Protein AF-A0A6C0CED8-F1 (afdb_monomer_lite)

Organism: NCBI:txid1070528

Radius of gyration: 17.35 Å; chains: 1; bounding box: 40×36×39 Å

Foldseek 3Di:
DDLVVVLVVQLVVQLCCLQPVLVVLVVVQDPCLCPPPVDLVPDDPVSNVNNVSNVCNVVSPVVSVVSSVVSSCVSVCCVVVVVVVVVVVVVD

pLDDT: mean 94.62, std 6.77, range [58.56, 98.62]

Secondary structure (DSSP, 8-state):
--HHHHHHHHHHHHHHHHHHHHHHHGGG--HHHHS-TT-GGGS-HHHHHHHHHHHHTTSHHHHHHHHHHHHHHHHHHHHHH-THHHHHHHT-

Structure (mmCIF, N/CA/C/O backbone):
data_AF-A0A6C0CED8-F1
#
_entry.id   AF-A0A6C0CED8-F1
#
loop_
_atom_site.group_PDB
_atom_site.id
_atom_site.type_symbol
_atom_site.label_atom_id
_atom_site.label_alt_id
_atom_site.label_comp_id
_atom_site.label_asym_id
_atom_site.label_entity_id
_atom_site.label_seq_id
_atom_site.pdbx_PDB_ins_code
_atom_site.Cartn_x
_atom_site.Cartn_y
_atom_site.Cartn_z
_atom_site.occupancy
_atom_site.B_iso_or_equiv
_atom_site.auth_seq_id
_atom_site.auth_comp_id
_atom_site.auth_asym_id
_atom_site.auth_atom_id
_atom_site.pdbx_PDB_model_num
ATOM 1 N N . MET A 1 1 ? -22.289 -4.807 12.219 1.00 61.69 1 MET A N 1
ATOM 2 C CA . MET A 1 1 ? -20.942 -5.342 11.921 1.00 61.69 1 MET A CA 1
ATOM 3 C C . MET A 1 1 ? -20.019 -4.771 12.986 1.00 61.69 1 MET A C 1
ATOM 5 O O . MET A 1 1 ? -20.086 -3.568 13.172 1.00 61.69 1 MET A O 1
ATOM 9 N N . GLY A 1 2 ? -19.299 -5.584 13.766 1.00 87.00 2 GLY A N 1
ATOM 10 C CA . GLY A 1 2 ? -18.472 -5.057 14.866 1.00 87.00 2 GLY A CA 1
ATOM 11 C C . GLY A 1 2 ? -17.208 -4.347 14.371 1.00 87.00 2 GLY A C 1
ATOM 12 O O . GLY A 1 2 ? -16.745 -4.648 13.269 1.00 87.00 2 GLY A O 1
ATOM 13 N N . ASP A 1 3 ? -16.636 -3.462 15.191 1.00 89.69 3 ASP A N 1
ATOM 14 C CA . ASP A 1 3 ? -15.429 -2.675 14.870 1.00 89.69 3 ASP A CA 1
ATOM 15 C C . ASP A 1 3 ? -14.264 -3.566 14.420 1.00 89.69 3 ASP A C 1
ATOM 17 O O . ASP A 1 3 ? -13.591 -3.280 13.431 1.00 89.69 3 ASP A O 1
ATOM 21 N N . PHE A 1 4 ? -14.096 -4.722 15.069 1.00 93.25 4 PHE A N 1
ATOM 22 C CA . PHE A 1 4 ? -13.104 -5.726 14.686 1.00 93.25 4 PHE A CA 1
ATOM 23 C C . PHE A 1 4 ? -13.306 -6.244 13.252 1.00 93.25 4 PHE A C 1
ATOM 25 O O . PHE A 1 4 ? -12.355 -6.305 12.477 1.00 93.25 4 PHE A O 1
ATOM 32 N N . ASN A 1 5 ? -14.547 -6.548 12.855 1.00 96.44 5 ASN A N 1
ATOM 33 C CA . ASN A 1 5 ? -14.845 -7.001 11.493 1.00 96.44 5 ASN A CA 1
ATOM 34 C C . ASN A 1 5 ? -14.578 -5.893 10.465 1.00 96.44 5 ASN A C 1
ATOM 36 O O . ASN A 1 5 ? -14.162 -6.190 9.348 1.00 96.44 5 ASN A O 1
ATOM 40 N N . CYS A 1 6 ? -14.796 -4.624 10.831 1.00 97.06 6 CYS A N 1
ATOM 41 C CA . CYS A 1 6 ? -14.460 -3.491 9.971 1.00 97.06 6 CYS A CA 1
ATOM 42 C C . CYS A 1 6 ? -12.943 -3.384 9.757 1.00 97.06 6 CYS A C 1
ATOM 44 O O . CYS A 1 6 ? -12.497 -3.306 8.613 1.00 97.06 6 CYS A O 1
ATOM 46 N N . ILE A 1 7 ? -12.156 -3.471 10.836 1.00 97.75 7 ILE A N 1
ATOM 47 C CA . ILE A 1 7 ? -10.687 -3.449 10.781 1.00 97.75 7 ILE A CA 1
ATOM 48 C C . ILE A 1 7 ? -10.167 -4.588 9.897 1.00 97.75 7 ILE A C 1
ATOM 50 O O . ILE A 1 7 ? -9.390 -4.342 8.977 1.00 97.75 7 ILE A O 1
ATOM 54 N N . ILE A 1 8 ? -10.622 -5.824 10.129 1.00 98.19 8 ILE A N 1
ATOM 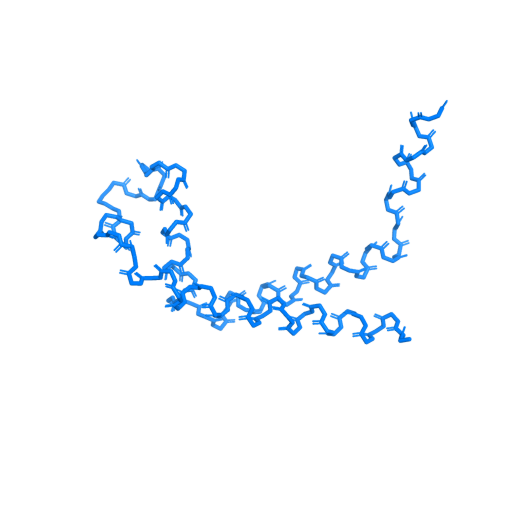55 C CA . ILE A 1 8 ? -10.180 -6.987 9.348 1.00 98.19 8 ILE A CA 1
ATOM 56 C C . ILE A 1 8 ? -10.547 -6.838 7.868 1.00 98.19 8 ILE A C 1
ATOM 58 O O . ILE A 1 8 ? -9.694 -7.053 7.009 1.00 98.19 8 ILE A O 1
ATOM 62 N N . ASN A 1 9 ? -11.772 -6.414 7.546 1.00 98.06 9 ASN A N 1
ATOM 63 C CA . ASN A 1 9 ? -12.167 -6.187 6.156 1.00 98.06 9 ASN A CA 1
ATOM 64 C C . ASN A 1 9 ? -11.327 -5.096 5.487 1.00 98.06 9 ASN A C 1
ATOM 66 O O . ASN A 1 9 ? -10.912 -5.270 4.344 1.00 98.06 9 ASN A O 1
ATOM 70 N N . ALA A 1 10 ? -11.048 -3.994 6.186 1.00 98.31 10 ALA A N 1
ATOM 71 C CA . ALA A 1 10 ? -10.201 -2.928 5.665 1.00 98.31 10 ALA A CA 1
ATOM 72 C C . ALA A 1 10 ? -8.780 -3.435 5.386 1.00 98.31 10 ALA A C 1
ATOM 74 O O . ALA A 1 10 ? -8.245 -3.177 4.309 1.00 98.31 10 ALA A O 1
ATOM 75 N N . VAL A 1 11 ? -8.196 -4.211 6.307 1.00 98.62 11 VAL A N 1
ATOM 76 C CA . VAL A 1 11 ? -6.882 -4.846 6.126 1.00 98.62 11 VAL A CA 1
ATOM 77 C C . VAL A 1 11 ? -6.881 -5.771 4.910 1.00 98.62 11 VAL A C 1
ATOM 79 O O . VAL A 1 11 ? -6.003 -5.644 4.057 1.00 98.62 11 VAL A O 1
ATOM 82 N N . LEU A 1 12 ? -7.874 -6.657 4.791 1.00 98.50 12 LEU A N 1
ATOM 83 C CA . LEU A 1 12 ? -7.996 -7.567 3.650 1.00 98.50 12 LEU A CA 1
ATOM 84 C C . LEU A 1 12 ? -8.101 -6.796 2.331 1.00 98.50 12 LEU A C 1
ATOM 86 O O . LEU A 1 12 ? -7.359 -7.082 1.394 1.00 98.50 12 LEU A O 1
ATOM 90 N N . MET A 1 13 ? -8.962 -5.778 2.267 1.00 98.44 13 MET A N 1
ATOM 91 C CA . MET A 1 13 ? -9.114 -4.947 1.072 1.00 98.44 13 MET A CA 1
ATOM 92 C C . MET A 1 13 ? -7.836 -4.169 0.742 1.00 98.44 13 MET A C 1
ATOM 94 O O . MET A 1 13 ? -7.444 -4.113 -0.421 1.00 98.44 13 MET A O 1
ATOM 98 N N . GLY A 1 14 ? -7.152 -3.615 1.745 1.00 98.25 14 GLY A N 1
ATOM 99 C CA . GLY A 1 14 ? -5.881 -2.916 1.565 1.00 98.25 14 GLY A CA 1
ATOM 100 C C . GLY A 1 14 ? -4.795 -3.829 0.996 1.00 98.25 14 GLY A C 1
ATOM 101 O O . GLY A 1 14 ? -4.122 -3.459 0.035 1.00 98.25 14 GLY A O 1
ATOM 102 N N . VAL A 1 15 ? -4.667 -5.048 1.529 1.00 98.38 15 VAL A N 1
ATOM 103 C CA . VAL A 1 15 ? -3.726 -6.058 1.020 1.00 98.38 15 VAL A CA 1
ATOM 104 C C . VAL A 1 15 ? -4.074 -6.465 -0.413 1.00 98.38 15 VAL A C 1
ATOM 106 O O . VAL A 1 15 ? -3.190 -6.488 -1.269 1.00 98.38 15 VAL A O 1
ATOM 109 N N . LEU A 1 16 ? -5.350 -6.733 -0.707 1.00 98.12 16 LEU A N 1
ATOM 110 C CA . LEU A 1 16 ? -5.794 -7.088 -2.058 1.00 98.12 16 LEU A CA 1
ATOM 111 C C . LEU A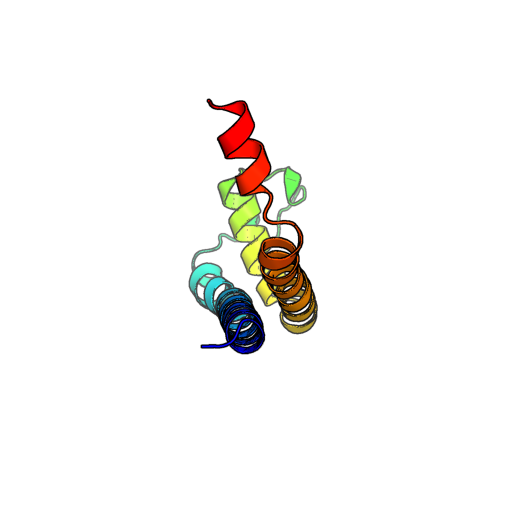 1 16 ? -5.485 -5.981 -3.071 1.00 98.12 16 LEU A C 1
ATOM 113 O O . LEU A 1 16 ? -4.996 -6.271 -4.160 1.00 98.12 16 LEU A O 1
ATOM 117 N N . LEU A 1 17 ? -5.712 -4.716 -2.710 1.00 97.50 17 LEU A N 1
ATOM 118 C CA . LEU A 1 17 ? -5.373 -3.576 -3.561 1.00 97.50 17 LEU A CA 1
ATOM 119 C C . LEU A 1 17 ? -3.858 -3.430 -3.744 1.00 97.50 17 LEU A C 1
ATOM 121 O O . LEU A 1 17 ? -3.407 -3.215 -4.867 1.00 97.50 17 LEU A O 1
ATOM 125 N N . ASN A 1 18 ? -3.070 -3.598 -2.677 1.00 96.94 18 ASN A N 1
ATOM 126 C CA . ASN A 1 18 ? -1.609 -3.534 -2.745 1.00 96.94 18 ASN A CA 1
ATOM 127 C C . ASN A 1 18 ? -1.012 -4.609 -3.663 1.00 96.94 18 ASN A C 1
ATOM 129 O O . ASN A 1 18 ? 0.006 -4.361 -4.298 1.00 96.94 18 ASN A O 1
ATOM 133 N N . LEU A 1 19 ? -1.636 -5.784 -3.757 1.00 97.00 19 LEU A N 1
ATOM 134 C CA . LEU A 1 19 ? -1.202 -6.849 -4.664 1.00 97.00 19 LEU A CA 1
ATOM 135 C C . LEU A 1 19 ? -1.758 -6.667 -6.082 1.00 97.00 19 LEU A C 1
ATOM 137 O O . LEU A 1 19 ? -1.039 -6.845 -7.062 1.00 97.00 19 LEU A O 1
ATOM 141 N N . GLY A 1 20 ? -3.036 -6.306 -6.201 1.00 96.94 20 GLY A N 1
ATOM 142 C CA . GLY A 1 20 ? -3.739 -6.228 -7.478 1.00 96.94 20 GLY A CA 1
ATOM 143 C C . GLY A 1 20 ? -3.352 -5.015 -8.320 1.00 96.94 20 GLY A C 1
ATOM 144 O O . GLY A 1 20 ? -3.113 -5.151 -9.519 1.00 96.94 20 GLY A O 1
ATOM 145 N N . LEU A 1 21 ? -3.253 -3.828 -7.714 1.00 96.25 21 LEU A N 1
ATOM 146 C CA . LEU A 1 21 ? -2.979 -2.598 -8.460 1.00 96.25 21 LEU A CA 1
ATOM 147 C C . LEU A 1 21 ? -1.618 -2.634 -9.178 1.00 96.25 21 LEU A C 1
ATOM 149 O O . LEU A 1 21 ? -1.581 -2.305 -10.367 1.00 96.25 21 LEU A O 1
ATOM 153 N N . PRO A 1 22 ? -0.508 -3.076 -8.551 1.00 96.50 22 PRO A N 1
ATOM 154 C CA . PRO A 1 22 ? 0.760 -3.214 -9.258 1.00 96.50 22 PRO A CA 1
ATOM 155 C C . PRO A 1 22 ? 0.714 -4.171 -10.447 1.00 96.50 22 PRO A C 1
ATOM 157 O O . PRO A 1 22 ? 1.329 -3.881 -11.470 1.00 96.50 22 PRO A O 1
ATOM 160 N N . LEU A 1 23 ? -0.030 -5.278 -10.352 1.00 95.94 23 LEU A N 1
ATOM 161 C CA . LEU A 1 23 ? -0.162 -6.244 -11.448 1.00 95.94 23 LEU A CA 1
ATOM 162 C C . LEU A 1 23 ? -0.861 -5.635 -12.667 1.00 95.94 23 LEU A C 1
ATOM 164 O O . LEU A 1 23 ? -0.463 -5.907 -13.799 1.00 95.94 23 LEU A O 1
ATOM 168 N N . VAL A 1 24 ? -1.865 -4.786 -12.436 1.00 96.88 24 VAL A N 1
ATOM 169 C CA . VAL A 1 24 ? -2.606 -4.096 -13.502 1.00 96.88 24 VAL A CA 1
ATOM 170 C C . VAL A 1 24 ? -1.784 -2.966 -14.124 1.00 96.88 24 VAL A C 1
ATOM 172 O O . VAL A 1 24 ? -1.825 -2.774 -15.338 1.00 96.88 24 VAL A O 1
ATOM 175 N N . LEU A 1 25 ? -1.025 -2.220 -13.316 1.00 96.38 25 LEU A N 1
ATOM 176 C CA . LEU A 1 25 ? -0.310 -1.025 -13.777 1.00 96.38 25 LEU A CA 1
ATOM 177 C C . LEU A 1 25 ? 1.086 -1.320 -14.337 1.00 96.38 25 LEU A C 1
ATOM 179 O O . LEU A 1 25 ? 1.536 -0.631 -15.249 1.00 96.38 25 LEU A O 1
ATOM 183 N N . LYS A 1 26 ? 1.780 -2.353 -13.849 1.00 94.50 26 LYS A N 1
ATOM 184 C CA . LYS A 1 26 ? 3.140 -2.705 -14.292 1.00 94.50 26 LYS A CA 1
ATOM 185 C C . LYS A 1 26 ? 3.297 -2.837 -15.819 1.00 94.50 26 LYS A C 1
ATOM 187 O O . LYS A 1 26 ? 4.309 -2.351 -16.317 1.00 94.50 26 LYS A O 1
ATOM 192 N N . PRO A 1 27 ? 2.357 -3.426 -16.588 1.00 96.19 27 PRO A N 1
ATOM 193 C CA . PRO A 1 27 ? 2.465 -3.501 -18.050 1.00 96.19 27 PRO A CA 1
ATOM 194 C C . PRO A 1 27 ? 2.491 -2.138 -18.755 1.00 96.19 27 PRO A C 1
ATOM 196 O O . PRO A 1 27 ? 2.940 -2.048 -19.892 1.00 96.19 27 PRO A O 1
ATOM 199 N N . GLN A 1 28 ? 2.006 -1.086 -18.094 1.00 96.44 28 GLN A N 1
ATOM 200 C CA . GLN A 1 28 ? 1.969 0.279 -18.619 1.00 96.44 28 GLN A CA 1
ATOM 201 C C . GLN A 1 28 ? 3.226 1.081 -18.251 1.00 96.44 28 GLN A C 1
ATOM 203 O O . GLN A 1 28 ? 3.391 2.203 -18.729 1.00 96.44 28 GLN A O 1
ATOM 208 N N . ALA A 1 29 ? 4.099 0.531 -17.399 1.00 96.56 29 ALA A N 1
ATOM 209 C CA . ALA A 1 29 ? 5.313 1.202 -16.962 1.00 96.56 29 ALA A CA 1
ATOM 210 C C . ALA A 1 29 ? 6.360 1.230 -18.083 1.00 96.56 29 ALA A C 1
ATOM 212 O O . ALA A 1 29 ? 6.694 0.213 -18.697 1.00 96.56 29 ALA A O 1
ATOM 213 N N . THR A 1 30 ? 6.916 2.409 -18.324 1.00 97.31 30 THR A N 1
ATOM 214 C CA . THR A 1 30 ? 8.045 2.600 -19.233 1.00 97.31 30 THR A CA 1
ATOM 215 C C . THR A 1 30 ? 9.323 1.990 -18.654 1.00 97.31 30 THR A C 1
ATOM 217 O O . THR A 1 30 ? 9.434 1.707 -17.459 1.00 97.31 30 THR A O 1
ATOM 220 N N . ARG A 1 31 ? 10.345 1.816 -19.498 1.00 96.75 31 ARG A N 1
ATOM 221 C CA . ARG A 1 31 ? 11.647 1.290 -19.053 1.00 96.75 31 ARG A CA 1
ATOM 222 C C . ARG A 1 31 ? 12.295 2.169 -17.980 1.00 96.75 31 ARG A C 1
ATOM 224 O O . ARG A 1 31 ? 12.883 1.631 -17.046 1.00 96.75 31 ARG A O 1
ATOM 231 N N . GLU A 1 32 ? 12.155 3.488 -18.102 1.00 96.50 32 GLU A N 1
ATOM 232 C CA . GLU A 1 32 ? 12.681 4.459 -17.136 1.00 96.50 32 GLU A CA 1
ATOM 233 C C . GLU A 1 32 ? 11.953 4.381 -15.789 1.00 96.50 32 GLU A C 1
ATOM 235 O O . GLU A 1 32 ? 12.584 4.487 -14.745 1.00 96.50 32 GLU A O 1
ATOM 240 N N . GLU A 1 33 ? 10.643 4.125 -15.786 1.00 97.12 33 GLU A N 1
ATOM 241 C CA . GLU A 1 33 ? 9.869 3.942 -14.551 1.00 97.12 33 GLU A CA 1
ATOM 242 C C . GLU A 1 33 ? 10.188 2.601 -13.873 1.00 97.12 33 GLU A C 1
ATOM 244 O O . GLU A 1 33 ? 10.239 2.516 -12.649 1.00 97.12 33 GLU A O 1
ATOM 249 N N . VAL A 1 34 ? 10.463 1.546 -14.647 1.00 96.94 34 VAL A N 1
ATOM 250 C CA . VAL A 1 34 ? 10.890 0.249 -14.096 1.00 96.94 34 VAL A CA 1
ATOM 251 C C . VAL A 1 34 ? 12.296 0.337 -13.498 1.00 96.94 34 VAL A C 1
ATOM 253 O O . VAL A 1 34 ? 12.546 -0.219 -12.427 1.00 96.94 34 VAL A O 1
ATOM 256 N N . LYS A 1 35 ? 13.221 1.020 -14.181 1.00 96.56 35 LYS A N 1
ATOM 257 C CA . LYS A 1 35 ? 14.616 1.169 -13.756 1.00 96.56 35 LYS A CA 1
ATOM 258 C C . LYS A 1 35 ? 15.113 2.590 -14.057 1.00 96.56 35 LYS A C 1
ATOM 260 O O . LYS A 1 35 ? 15.665 2.824 -15.133 1.00 96.56 35 LYS A O 1
ATOM 265 N N . PRO A 1 36 ? 14.957 3.524 -13.106 1.00 95.62 36 PRO A N 1
ATOM 266 C CA . PRO A 1 36 ? 15.321 4.918 -13.317 1.00 95.62 36 PRO A CA 1
ATOM 267 C C . PRO A 1 36 ? 16.846 5.048 -13.415 1.00 95.62 36 PRO A C 1
ATOM 269 O O . PRO A 1 36 ? 17.536 4.678 -12.460 1.00 95.62 36 PRO A O 1
ATOM 272 N N . PRO A 1 37 ? 17.403 5.571 -14.522 1.00 94.50 37 PRO A N 1
ATOM 273 C CA . PRO A 1 37 ? 18.854 5.631 -14.714 1.00 94.50 37 PRO A CA 1
ATOM 274 C C . PRO A 1 37 ? 19.543 6.563 -13.708 1.00 94.50 37 PRO A C 1
ATOM 276 O O . PRO A 1 37 ? 20.663 6.290 -13.2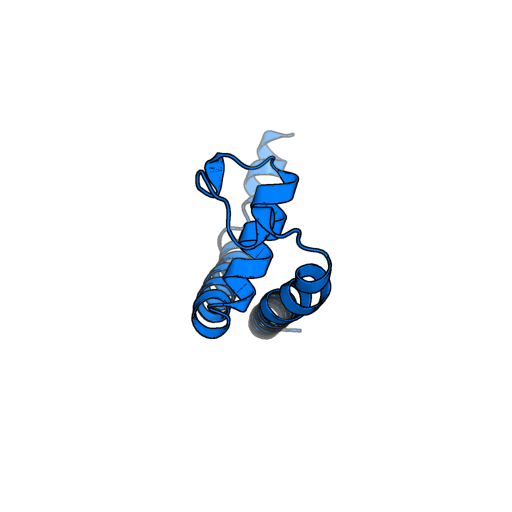91 1.00 94.50 37 PRO A O 1
ATOM 279 N N . ASN A 1 38 ? 18.841 7.614 -13.272 1.00 96.50 38 ASN A N 1
ATOM 280 C CA . ASN A 1 38 ? 19.328 8.625 -12.329 1.00 96.50 38 ASN A CA 1
ATOM 281 C C . ASN A 1 38 ? 18.605 8.547 -10.966 1.00 96.50 38 ASN A C 1
ATOM 283 O O . ASN A 1 38 ? 18.538 9.528 -10.229 1.00 96.50 38 ASN A O 1
ATOM 287 N N . GLY A 1 39 ? 18.025 7.385 -10.637 1.00 95.00 39 GLY A N 1
ATOM 288 C CA . GLY A 1 39 ? 17.278 7.155 -9.397 1.00 95.00 39 GLY A CA 1
ATOM 289 C C . GLY A 1 39 ? 15.825 7.650 -9.427 1.00 95.00 39 GLY A C 1
ATOM 290 O O . GLY A 1 39 ? 15.443 8.485 -10.245 1.00 95.00 39 GLY A O 1
ATOM 291 N N . ALA A 1 40 ? 14.990 7.120 -8.527 1.00 95.25 40 ALA A N 1
ATOM 292 C CA . ALA A 1 40 ? 13.543 7.368 -8.519 1.00 95.25 40 ALA A CA 1
ATOM 293 C C . ALA A 1 40 ? 13.178 8.854 -8.372 1.00 95.25 40 ALA A C 1
ATOM 295 O O . ALA A 1 40 ? 12.251 9.323 -9.024 1.00 95.25 40 ALA A O 1
ATOM 296 N N . ALA A 1 41 ? 13.941 9.611 -7.577 1.00 96.75 41 ALA A N 1
ATOM 297 C CA . ALA A 1 41 ? 13.704 11.039 -7.355 1.00 96.75 41 ALA A CA 1
ATOM 298 C C . ALA A 1 41 ? 13.854 11.897 -8.627 1.00 96.75 41 ALA A C 1
ATOM 300 O O . ALA A 1 41 ? 13.321 13.000 -8.679 1.00 96.75 41 ALA A O 1
ATOM 301 N N . SER A 1 42 ? 14.554 11.394 -9.651 1.00 96.94 42 SER A N 1
ATOM 302 C CA . SER A 1 42 ? 14.707 12.087 -10.937 1.00 96.94 42 SER A CA 1
ATOM 303 C C . SER A 1 42 ? 13.477 11.976 -11.848 1.00 96.94 42 SER A C 1
ATOM 305 O O . SER A 1 42 ? 13.377 12.705 -12.833 1.00 96.94 42 SER A O 1
ATOM 307 N N . LEU A 1 43 ? 12.532 11.082 -11.533 1.00 97.12 43 LEU A N 1
ATOM 308 C CA . LEU A 1 43 ? 11.300 10.925 -12.299 1.00 97.12 43 LEU A CA 1
ATOM 309 C C . LEU A 1 43 ? 10.297 12.039 -11.974 1.00 97.12 43 LEU A C 1
ATOM 311 O O . LEU A 1 43 ? 10.253 12.566 -10.861 1.00 97.12 43 LEU A O 1
ATOM 315 N N . SER A 1 44 ? 9.409 12.328 -12.930 1.00 97.19 44 SER A N 1
ATOM 316 C CA . SER A 1 44 ? 8.194 13.112 -12.664 1.00 97.19 44 SER A CA 1
ATOM 317 C C . SER A 1 44 ? 7.335 12.445 -11.581 1.00 97.19 44 SER A C 1
ATOM 319 O O . SER A 1 44 ? 7.456 11.245 -11.352 1.00 97.19 44 SER A O 1
ATOM 321 N N . LEU A 1 45 ? 6.405 13.174 -10.954 1.00 97.25 45 LEU A N 1
ATOM 322 C CA . LEU A 1 45 ? 5.516 12.601 -9.926 1.00 97.25 45 LEU A CA 1
ATOM 323 C C . LEU A 1 45 ? 4.751 11.361 -10.417 1.00 97.25 45 LEU A C 1
ATOM 325 O O . LEU A 1 45 ? 4.638 10.373 -9.694 1.00 97.25 45 LEU A O 1
ATOM 329 N N . LYS A 1 46 ? 4.282 11.382 -11.673 1.00 96.56 46 LYS A N 1
ATOM 330 C CA . LYS A 1 46 ? 3.664 10.211 -12.309 1.00 96.56 46 LYS A CA 1
ATOM 331 C C . LYS A 1 46 ? 4.656 9.049 -12.395 1.00 96.56 46 LYS A C 1
ATOM 333 O O . LYS A 1 46 ? 4.309 7.924 -12.048 1.00 96.56 46 LYS A O 1
ATOM 338 N N . GLY A 1 47 ? 5.879 9.322 -12.844 1.00 97.56 47 GLY A N 1
ATOM 339 C CA . GLY A 1 47 ? 6.912 8.300 -12.960 1.00 97.56 47 GLY A CA 1
ATOM 340 C C . GLY A 1 47 ? 7.325 7.730 -11.605 1.00 97.56 47 GLY A C 1
ATOM 341 O O . GLY A 1 47 ? 7.482 6.522 -11.481 1.00 97.56 47 GLY A O 1
ATOM 342 N N . GLN A 1 48 ? 7.421 8.566 -10.567 1.00 98.06 48 GLN A N 1
ATOM 343 C CA . GLN A 1 48 ? 7.662 8.125 -9.192 1.00 98.06 48 GLN A CA 1
ATOM 344 C C . GLN A 1 48 ? 6.549 7.198 -8.712 1.00 98.06 48 GLN A C 1
ATOM 346 O O . GLN A 1 48 ? 6.836 6.125 -8.191 1.00 98.06 48 GLN A O 1
ATOM 351 N N . PHE A 1 49 ? 5.287 7.563 -8.947 1.00 97.62 49 PHE A N 1
ATOM 352 C CA . PHE A 1 49 ? 4.155 6.695 -8.642 1.00 97.62 49 PHE A CA 1
ATOM 353 C C . PHE A 1 49 ? 4.265 5.347 -9.372 1.00 97.62 49 PHE A C 1
ATOM 355 O O . PHE A 1 49 ? 4.229 4.302 -8.726 1.00 97.62 49 PHE A O 1
ATOM 362 N N . MET A 1 50 ? 4.484 5.351 -10.692 1.00 98.19 50 MET A N 1
ATOM 363 C CA . MET A 1 50 ? 4.637 4.117 -11.474 1.00 98.19 50 MET A CA 1
ATOM 364 C C . MET A 1 50 ? 5.820 3.268 -10.999 1.00 98.19 50 MET A C 1
ATOM 366 O O . MET A 1 50 ? 5.680 2.054 -10.856 1.00 98.19 50 MET A O 1
ATOM 370 N N . HIS A 1 51 ? 6.959 3.892 -10.695 1.00 97.75 51 HIS A N 1
ATOM 371 C CA . HIS A 1 51 ? 8.128 3.219 -10.140 1.00 97.75 51 HIS A CA 1
ATOM 372 C C . HIS A 1 51 ? 7.809 2.538 -8.805 1.00 97.75 51 HIS A C 1
ATOM 374 O O . HIS A 1 51 ? 8.145 1.369 -8.621 1.00 97.75 51 HIS A O 1
ATOM 380 N N . MET A 1 52 ? 7.105 3.226 -7.899 1.00 96.81 52 MET A N 1
ATOM 381 C CA . MET A 1 52 ? 6.694 2.650 -6.615 1.00 96.81 52 MET A CA 1
ATOM 382 C C . MET A 1 52 ? 5.717 1.485 -6.798 1.00 96.81 52 MET A C 1
ATOM 384 O O . MET A 1 52 ? 5.859 0.470 -6.118 1.00 9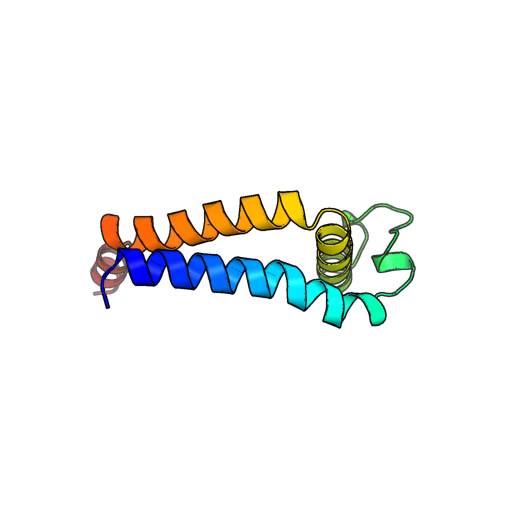6.81 52 MET A O 1
ATOM 388 N N . MET A 1 53 ? 4.793 1.566 -7.762 1.00 97.06 53 MET A N 1
AT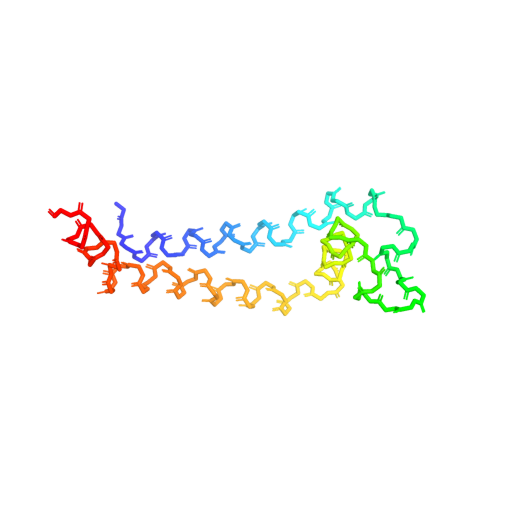OM 389 C CA . MET A 1 53 ? 3.911 0.443 -8.102 1.00 97.06 53 MET A CA 1
ATOM 390 C C . MET A 1 53 ? 4.717 -0.762 -8.604 1.00 97.06 53 MET A C 1
ATOM 392 O O . MET A 1 53 ? 4.535 -1.875 -8.115 1.00 97.06 53 MET A O 1
ATOM 396 N N . VAL A 1 54 ? 5.669 -0.558 -9.521 1.00 96.75 54 VAL A N 1
ATOM 397 C CA . VAL A 1 54 ? 6.556 -1.634 -9.995 1.00 96.75 54 VAL A CA 1
ATOM 398 C C . VAL A 1 54 ? 7.378 -2.222 -8.845 1.00 96.75 54 VAL A C 1
ATOM 400 O O . VAL A 1 54 ? 7.484 -3.445 -8.740 1.00 96.75 54 VAL A O 1
ATOM 403 N N . HIS A 1 55 ? 7.923 -1.379 -7.968 1.00 95.31 55 HIS A N 1
ATOM 404 C CA . HIS A 1 55 ? 8.694 -1.795 -6.799 1.00 95.31 55 HIS A CA 1
ATOM 405 C C . HIS A 1 55 ? 7.846 -2.619 -5.815 1.00 95.31 55 HIS A C 1
ATOM 407 O O . HIS A 1 55 ? 8.278 -3.680 -5.370 1.00 95.31 55 HIS A O 1
ATOM 413 N N . HIS A 1 56 ? 6.605 -2.216 -5.526 1.00 92.50 56 HIS A N 1
ATOM 414 C CA . HIS A 1 56 ? 5.688 -3.000 -4.688 1.00 92.50 56 HIS A CA 1
ATOM 415 C C . HIS A 1 56 ? 5.429 -4.399 -5.269 1.00 92.50 56 HIS A C 1
ATOM 417 O O . HIS A 1 56 ? 5.383 -5.374 -4.519 1.00 92.50 56 HIS A O 1
ATOM 423 N N . ASN A 1 57 ? 5.375 -4.534 -6.601 1.00 94.50 57 ASN A N 1
ATOM 424 C CA . ASN A 1 57 ? 5.293 -5.839 -7.264 1.00 94.50 57 ASN A CA 1
ATOM 425 C C . ASN A 1 57 ? 6.574 -6.691 -7.129 1.00 94.50 57 ASN A C 1
ATOM 427 O O . ASN A 1 57 ? 6.528 -7.890 -7.400 1.00 94.50 57 ASN A O 1
ATOM 431 N N . GLN A 1 58 ? 7.728 -6.105 -6.791 1.00 94.38 58 GLN A N 1
ATOM 432 C CA . GLN A 1 58 ? 8.988 -6.832 -6.560 1.00 94.38 58 GLN A CA 1
ATOM 433 C C . GLN A 1 58 ? 9.104 -7.333 -5.116 1.00 94.38 58 GLN A C 1
ATOM 435 O O . GLN A 1 58 ? 9.702 -8.380 -4.878 1.00 94.38 58 GLN A O 1
ATOM 440 N N . VAL A 1 59 ? 8.490 -6.623 -4.164 1.00 95.81 59 VAL A N 1
ATOM 441 C CA . VAL A 1 59 ? 8.458 -6.979 -2.734 1.00 95.81 59 VAL A CA 1
ATOM 442 C C . VAL A 1 59 ? 7.020 -7.184 -2.217 1.00 95.81 59 VAL A C 1
ATOM 444 O O . VAL A 1 59 ? 6.605 -6.548 -1.241 1.00 95.81 59 VAL A O 1
ATOM 447 N N . PRO A 1 60 ? 6.220 -8.077 -2.837 1.00 95.06 60 PRO A N 1
ATOM 448 C CA . PRO A 1 60 ? 4.779 -8.176 -2.581 1.00 95.06 60 PRO A CA 1
ATOM 449 C C . PRO A 1 60 ? 4.440 -8.604 -1.147 1.00 95.06 60 PRO A C 1
ATOM 451 O O . PRO A 1 60 ? 3.450 -8.142 -0.584 1.00 95.06 60 PRO A O 1
ATOM 454 N N . LEU A 1 61 ? 5.271 -9.450 -0.528 1.00 96.69 61 LEU A N 1
ATOM 455 C CA . LEU A 1 61 ? 5.041 -9.927 0.837 1.00 96.69 61 LEU A CA 1
ATOM 456 C C . LEU A 1 61 ? 5.252 -8.808 1.864 1.00 96.69 61 LEU A C 1
ATOM 458 O O . LEU A 1 61 ? 4.352 -8.497 2.640 1.00 96.69 61 LEU A O 1
ATOM 462 N N . VAL A 1 62 ? 6.432 -8.181 1.847 1.00 97.69 62 VAL A N 1
ATOM 463 C CA . VAL A 1 62 ? 6.802 -7.148 2.827 1.00 97.69 62 VAL A CA 1
ATOM 464 C C . VAL A 1 62 ? 5.914 -5.913 2.677 1.00 97.69 62 VAL A C 1
ATOM 466 O O . VAL A 1 62 ? 5.427 -5.394 3.679 1.00 97.69 62 VAL A O 1
ATOM 469 N N . SER A 1 63 ? 5.630 -5.480 1.442 1.00 96.38 63 SER A N 1
ATOM 470 C CA . SER A 1 63 ? 4.708 -4.360 1.206 1.00 96.38 63 SER A CA 1
ATOM 471 C C . SER A 1 63 ? 3.305 -4.651 1.749 1.00 96.38 63 SER A C 1
ATOM 473 O O . SER A 1 63 ? 2.714 -3.791 2.396 1.00 96.38 63 SER A O 1
ATOM 475 N N . SER A 1 64 ? 2.795 -5.875 1.586 1.00 97.56 64 SER A N 1
ATOM 476 C CA . SER A 1 64 ? 1.474 -6.251 2.103 1.00 97.56 64 SER A CA 1
ATOM 477 C C . SER A 1 64 ? 1.422 -6.288 3.630 1.00 97.56 64 SER A C 1
ATOM 479 O O . SER A 1 64 ? 0.420 -5.875 4.207 1.00 97.56 64 SER A O 1
ATOM 481 N N . VAL A 1 65 ? 2.501 -6.716 4.297 1.00 98.31 65 VAL A N 1
ATOM 482 C CA . VAL A 1 65 ? 2.610 -6.643 5.765 1.00 98.31 65 VAL A CA 1
ATOM 483 C C . VAL A 1 65 ? 2.553 -5.191 6.240 1.00 98.31 65 VAL A C 1
ATOM 485 O O . VAL A 1 65 ? 1.794 -4.877 7.156 1.00 98.31 65 VAL A O 1
ATOM 488 N N . ILE A 1 66 ? 3.300 -4.294 5.590 1.00 98.00 66 ILE A N 1
ATOM 489 C CA . ILE A 1 66 ? 3.280 -2.860 5.910 1.00 98.00 66 ILE A CA 1
ATOM 490 C C . ILE A 1 66 ? 1.867 -2.292 5.730 1.00 98.00 66 ILE A C 1
ATOM 492 O O . ILE A 1 66 ? 1.360 -1.618 6.625 1.00 98.00 66 ILE A O 1
ATOM 496 N N . ILE A 1 67 ? 1.202 -2.601 4.615 1.00 98.06 67 ILE A N 1
ATOM 497 C CA . ILE A 1 67 ? -0.167 -2.143 4.348 1.00 98.06 67 ILE A CA 1
ATOM 498 C C . ILE A 1 67 ? -1.156 -2.690 5.378 1.00 98.06 67 ILE A C 1
ATOM 500 O O . ILE A 1 67 ? -1.982 -1.927 5.875 1.00 98.06 67 ILE A O 1
ATOM 504 N N . ALA A 1 68 ? -1.056 -3.965 5.759 1.00 98.44 68 ALA A N 1
ATOM 505 C CA . ALA A 1 68 ? -1.915 -4.544 6.787 1.00 98.44 68 ALA A CA 1
ATOM 506 C C . ALA A 1 68 ? -1.774 -3.811 8.131 1.00 98.44 68 ALA A C 1
ATOM 508 O O . ALA A 1 68 ? -2.778 -3.479 8.762 1.00 98.44 68 ALA A O 1
ATOM 509 N N . ILE A 1 69 ? -0.540 -3.500 8.538 1.00 98.50 69 ILE A N 1
ATOM 510 C CA . ILE A 1 69 ? -0.263 -2.756 9.772 1.00 98.50 69 ILE A CA 1
ATOM 511 C C . ILE A 1 69 ? -0.818 -1.331 9.679 1.00 98.50 69 ILE A C 1
ATOM 513 O O . ILE A 1 69 ? -1.553 -0.907 10.567 1.00 98.50 69 ILE A O 1
ATOM 517 N N . ILE A 1 70 ? -0.507 -0.599 8.604 1.00 98.56 70 ILE A N 1
ATOM 518 C CA . ILE A 1 70 ? -0.933 0.798 8.43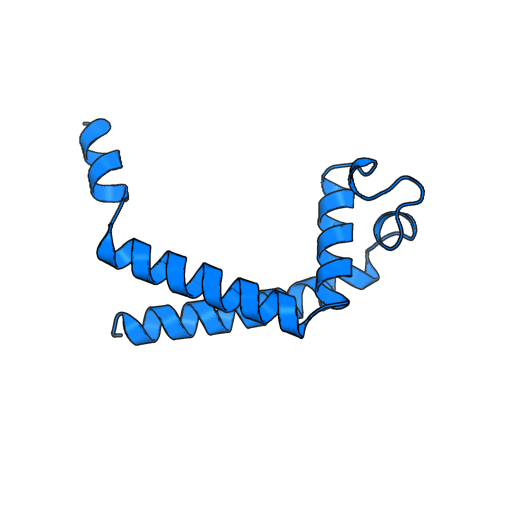6 1.00 98.56 70 ILE A CA 1
ATOM 519 C C . ILE A 1 70 ? -2.457 0.904 8.399 1.00 98.56 70 ILE A C 1
ATOM 521 O O . ILE A 1 70 ? -3.025 1.726 9.113 1.00 98.56 70 ILE A O 1
ATOM 525 N N . VAL A 1 71 ? -3.129 0.073 7.600 1.00 98.44 71 VAL A N 1
ATOM 526 C CA . VAL A 1 71 ? -4.591 0.118 7.458 1.00 98.44 71 VAL A CA 1
ATOM 527 C C . VAL A 1 71 ? -5.276 -0.299 8.755 1.00 98.44 71 VAL A C 1
ATOM 529 O O . VAL A 1 71 ? -6.203 0.378 9.198 1.00 98.44 71 VAL A O 1
ATOM 532 N N . GLY A 1 72 ? -4.796 -1.366 9.401 1.00 98.25 72 GLY A N 1
ATOM 533 C CA . GLY A 1 72 ? -5.342 -1.814 10.678 1.00 98.25 72 GLY A CA 1
ATOM 534 C C . GLY A 1 72 ? -5.227 -0.740 11.760 1.00 98.25 72 GLY A C 1
ATOM 535 O O . GLY A 1 72 ? -6.219 -0.417 12.416 1.00 98.25 72 GLY A O 1
ATOM 536 N N . LEU A 1 73 ? -4.044 -0.131 11.895 1.00 98.19 73 LEU A N 1
ATOM 537 C CA . LEU A 1 73 ? -3.812 0.965 12.834 1.00 98.19 73 LEU A CA 1
ATOM 538 C C . LEU A 1 73 ? -4.645 2.200 12.493 1.00 98.19 73 LEU A C 1
ATOM 540 O O . LEU A 1 73 ? -5.208 2.799 13.401 1.00 98.19 73 LEU A O 1
ATOM 544 N N . ALA A 1 74 ? -4.762 2.573 11.219 1.00 98.06 74 ALA A N 1
ATOM 545 C CA . ALA A 1 74 ? -5.534 3.744 10.809 1.00 98.06 74 ALA A CA 1
ATOM 546 C C . ALA A 1 74 ? -7.011 3.622 11.208 1.00 98.06 74 ALA A C 1
ATOM 548 O O . ALA A 1 74 ? -7.572 4.555 11.781 1.00 98.06 74 ALA A O 1
ATOM 549 N N . VAL A 1 75 ? -7.629 2.464 10.959 1.00 97.75 75 VAL A N 1
ATOM 550 C CA . VAL A 1 75 ? -9.034 2.228 11.322 1.00 97.75 75 VAL A CA 1
ATOM 551 C C . VAL A 1 75 ? -9.196 2.146 12.840 1.00 97.75 75 VAL A C 1
ATOM 553 O O . VAL A 1 75 ? -10.062 2.815 13.401 1.00 97.75 75 VAL A O 1
ATOM 556 N N . TYR A 1 76 ? -8.333 1.389 13.523 1.00 97.31 76 TYR A N 1
ATOM 557 C CA . TYR A 1 76 ? -8.366 1.270 14.982 1.00 97.31 76 TYR A CA 1
ATOM 558 C C . TYR A 1 76 ? -8.204 2.628 15.682 1.00 97.31 76 TYR A C 1
ATOM 560 O O . TYR A 1 76 ? -9.022 2.998 16.523 1.00 97.31 76 TYR A O 1
ATOM 568 N N . LEU A 1 77 ? -7.182 3.403 15.309 1.00 96.31 77 LEU A N 1
ATOM 569 C CA . LEU A 1 77 ? -6.948 4.737 15.864 1.00 96.31 77 LEU A CA 1
ATOM 570 C C . LEU A 1 77 ? -8.067 5.709 15.484 1.00 96.31 77 LEU A C 1
ATOM 572 O O . LEU A 1 77 ? -8.391 6.581 16.284 1.00 96.31 77 LEU A O 1
ATOM 576 N N . GLY A 1 78 ? -8.693 5.544 14.317 1.00 96.12 78 GLY A N 1
ATOM 577 C CA . GLY A 1 78 ? -9.893 6.285 13.937 1.00 96.12 78 GLY A CA 1
ATOM 578 C C . GLY A 1 78 ? -11.042 6.085 14.927 1.00 96.12 78 GLY A C 1
ATOM 579 O O . GLY A 1 78 ? -11.666 7.064 15.326 1.00 96.12 78 GLY A O 1
ATOM 580 N N . TYR A 1 79 ? -11.272 4.853 15.392 1.00 94.56 79 TYR A N 1
ATOM 581 C CA . TYR A 1 79 ? -12.279 4.571 16.421 1.00 94.56 79 TYR A CA 1
ATOM 582 C C . TYR A 1 79 ? -11.886 5.087 17.810 1.00 94.56 79 TYR A C 1
ATOM 584 O O . TYR A 1 79 ? -12.730 5.622 18.525 1.00 94.56 79 TYR A O 1
ATOM 592 N N . VAL A 1 80 ? -10.615 4.932 18.197 1.00 94.88 80 VAL A N 1
ATOM 593 C CA . VAL A 1 80 ? -10.136 5.294 19.543 1.00 94.88 80 VAL A CA 1
ATOM 594 C C . VAL A 1 80 ? -9.995 6.804 19.722 1.00 94.88 80 VAL A C 1
ATOM 596 O O . VAL A 1 80 ? -10.438 7.353 20.727 1.00 94.88 80 VAL A O 1
ATOM 599 N N . LEU A 1 81 ? -9.341 7.473 18.773 1.00 95.06 81 LEU A N 1
ATOM 600 C CA . LEU A 1 81 ? -9.009 8.894 18.876 1.00 95.06 81 LEU A CA 1
ATOM 601 C C . LEU A 1 81 ? -10.105 9.783 18.300 1.00 95.06 81 LEU A C 1
ATOM 603 O O . LEU A 1 81 ? -10.248 10.914 18.756 1.00 95.06 81 LEU A O 1
ATOM 607 N N . ASP A 1 82 ? -10.838 9.289 17.297 1.00 92.69 82 ASP A N 1
ATOM 608 C CA . ASP A 1 82 ? -11.859 10.030 16.554 1.00 92.69 82 ASP A CA 1
ATOM 609 C C . ASP A 1 82 ? -11.443 11.495 16.296 1.00 92.69 82 ASP A C 1
ATOM 611 O O . ASP A 1 82 ? -12.055 12.441 16.809 1.00 92.69 82 ASP A O 1
ATOM 615 N N . PRO A 1 83 ? -10.346 11.712 15.540 1.00 90.06 83 PRO A N 1
ATOM 616 C CA . PRO A 1 83 ? -9.737 13.033 15.392 1.00 90.06 83 PRO A CA 1
ATOM 617 C C . PRO A 1 83 ? -10.712 14.075 14.820 1.00 90.06 83 PRO A C 1
ATOM 619 O O . PRO A 1 83 ? -10.582 15.272 15.090 1.00 90.06 83 PRO A O 1
ATOM 622 N N . MET A 1 84 ? -11.736 13.631 14.085 1.00 91.19 84 MET A N 1
ATOM 623 C CA . MET A 1 84 ? -12.762 14.498 13.510 1.00 91.19 84 MET A CA 1
ATOM 624 C C . MET A 1 84 ? -13.622 15.204 14.564 1.00 91.19 84 MET A C 1
ATOM 626 O O . MET A 1 84 ? -14.108 16.307 14.291 1.00 91.19 84 MET A O 1
ATOM 630 N N . LYS A 1 85 ? -13.752 14.662 15.785 1.00 91.06 85 LYS A N 1
ATOM 631 C CA . LYS A 1 85 ? -14.406 15.369 16.903 1.00 91.06 85 LYS A CA 1
ATOM 632 C C . LYS A 1 85 ? -13.729 16.698 17.232 1.00 91.06 85 LYS A C 1
ATOM 634 O O . LYS A 1 85 ? -14.407 17.667 17.563 1.00 91.06 85 LYS A O 1
ATOM 639 N N . TYR A 1 86 ? -12.403 16.762 17.133 1.00 87.56 86 TYR A N 1
ATOM 640 C CA . TYR A 1 86 ? -11.644 17.973 17.448 1.00 87.56 86 TYR A CA 1
ATOM 641 C C . TYR A 1 86 ? -11.657 18.959 16.282 1.00 87.56 86 TYR A C 1
ATOM 643 O O . TYR A 1 86 ? -11.862 20.151 16.488 1.00 87.56 86 TYR A O 1
ATOM 651 N N . VAL A 1 87 ? -11.520 18.456 15.051 1.00 87.44 87 VAL A N 1
ATOM 652 C CA . VAL A 1 87 ? -11.558 19.286 13.837 1.00 87.44 87 VAL A CA 1
ATOM 653 C C . VAL A 1 87 ? -12.906 19.993 13.694 1.00 87.44 87 VAL A C 1
ATOM 655 O O . VAL A 1 87 ? -12.953 21.200 13.483 1.00 87.44 87 VAL A O 1
ATOM 658 N N . THR A 1 88 ? -14.014 19.268 13.862 1.00 84.56 88 THR A N 1
ATOM 659 C CA . THR A 1 88 ? -15.363 19.849 13.742 1.00 84.56 88 THR A CA 1
ATOM 660 C C . THR A 1 88 ? -15.689 20.852 14.845 1.00 84.56 88 THR A C 1
ATOM 662 O O . THR A 1 88 ? -16.456 21.781 14.606 1.00 84.56 88 THR A O 1
ATOM 665 N N . LYS A 1 89 ? -15.100 20.700 16.036 1.00 77.69 89 LYS A N 1
ATOM 666 C CA . LYS A 1 89 ? -15.246 21.657 17.137 1.00 77.69 89 LYS A CA 1
ATOM 667 C C . LYS A 1 89 ? -14.496 22.967 16.880 1.00 77.69 89 LYS A C 1
ATOM 669 O O . LYS A 1 89 ? -14.992 24.005 17.286 1.00 77.69 89 LYS A O 1
ATOM 674 N N . SER A 1 90 ? -13.346 22.926 16.208 1.00 77.00 90 SER A N 1
ATOM 675 C CA . SER A 1 90 ? -12.556 24.124 15.871 1.00 77.00 90 SER A CA 1
ATOM 676 C C . SER A 1 90 ? -13.090 24.908 14.666 1.00 77.00 90 SER A C 1
ATOM 678 O O . SER A 1 90 ? -12.642 26.023 14.421 1.00 77.00 90 SER A O 1
ATOM 680 N N . LEU A 1 91 ? -14.001 24.315 13.889 1.00 75.19 91 LEU A N 1
ATOM 681 C CA . LEU A 1 91 ? -14.640 24.938 12.721 1.00 75.19 91 LEU A CA 1
ATOM 682 C C . LEU A 1 91 ? -16.005 25.575 13.041 1.00 75.19 91 LEU A C 1
ATOM 684 O O . LEU A 1 91 ? -16.639 26.122 12.139 1.00 75.19 91 LEU A O 1
ATOM 688 N N . LYS A 1 92 ? -16.469 25.474 14.290 1.00 58.56 92 LYS A N 1
ATOM 689 C CA . LYS A 1 92 ? -17.658 26.159 14.810 1.00 58.56 92 LYS A CA 1
ATOM 690 C C . LYS A 1 92 ? -17.232 27.304 15.714 1.00 58.56 92 LYS A C 1
ATOM 692 O O . LYS A 1 92 ? -17.934 28.333 15.677 1.00 58.56 92 LYS A O 1
#

Sequence (92 aa):
MGDFNCIINAVLMGVLLNLGLPLVLKPQATREEVKPPNGAASLSLKGQFMHMMVHHNQVPLVSSVIIAIIVGLAVYLGYVLDPMKYVTKSLK